Protein AF-A0A9E4M2V2-F1 (afdb_monomer_lite)

Radius of gyration: 12.7 Å; chains: 1; bounding box: 30×27×35 Å

pLDDT: mean 86.97, std 12.8, range [44.78, 97.06]

Secondary structure (DSSP, 8-state):
--------PPPGGGEESS--SEEE--SGGGB-SSSBPP-EEESS-SS---TTPPP---SPP-S--

Foldseek 3Di:
DDDDDDADDDDPVQKDQPPAAAFDDPADVQDDPDRGHGRMHGNDGDDDDDPPDDDDGPDDPPDDD

Structure (mmCIF, N/CA/C/O backbone):
data_AF-A0A9E4M2V2-F1
#
_entry.id   AF-A0A9E4M2V2-F1
#
loop_
_atom_site.group_PDB
_atom_site.id
_atom_site.type_symbol
_atom_site.label_atom_id
_atom_site.label_alt_id
_atom_site.label_comp_id
_atom_site.label_asym_id
_atom_site.label_entity_id
_atom_site.label_seq_id
_atom_site.pdbx_PDB_ins_code
_atom_site.Cartn_x
_atom_site.Cartn_y
_atom_site.Cartn_z
_atom_site.occupancy
_atom_site.B_iso_or_equiv
_atom_site.auth_seq_id
_atom_site.auth_comp_id
_atom_site.auth_asym_id
_atom_site.auth_atom_id
_atom_site.pdbx_PDB_model_num
ATOM 1 N N . MET A 1 1 ? -9.903 -11.252 20.438 1.00 73.19 1 MET A N 1
ATOM 2 C CA . MET A 1 1 ? -8.555 -11.677 19.995 1.00 73.19 1 MET A CA 1
ATOM 3 C C . MET A 1 1 ? -8.288 -11.014 18.655 1.00 73.19 1 MET A C 1
ATOM 5 O O . MET A 1 1 ? -9.253 -10.793 17.935 1.00 73.19 1 MET A O 1
ATOM 9 N N . ALA A 1 2 ? -7.046 -10.649 18.348 1.00 84.81 2 ALA A N 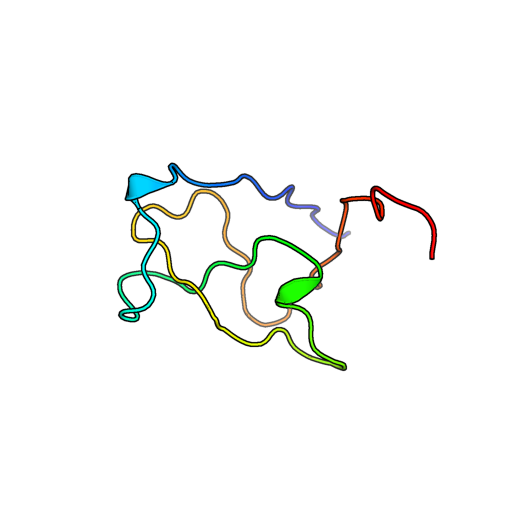1
ATOM 10 C CA . ALA A 1 2 ? -6.685 -10.024 17.075 1.00 84.81 2 ALA A CA 1
ATOM 11 C C . ALA A 1 2 ? -5.661 -10.904 16.350 1.00 84.81 2 ALA A C 1
ATOM 13 O O . ALA A 1 2 ? -4.762 -11.445 16.995 1.00 84.81 2 ALA A O 1
ATOM 14 N N . GLU A 1 3 ? -5.809 -11.051 15.035 1.00 93.50 3 GLU A N 1
ATOM 15 C CA . GLU A 1 3 ? -4.842 -11.738 14.178 1.00 93.50 3 GLU A CA 1
ATOM 16 C C . GLU A 1 3 ? -3.830 -10.725 13.634 1.00 93.50 3 GLU A C 1
ATOM 18 O O . GLU A 1 3 ? -4.198 -9.627 13.218 1.00 93.50 3 GLU A O 1
ATOM 23 N N . VAL A 1 4 ? -2.546 -11.088 13.645 1.00 92.31 4 VAL A 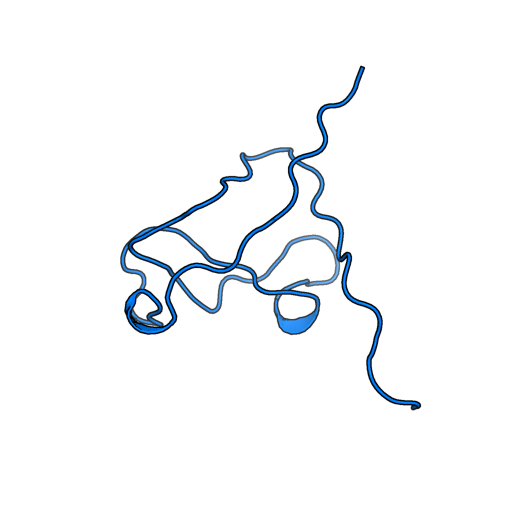N 1
ATOM 24 C CA . VAL A 1 4 ? -1.471 -10.248 13.106 1.00 92.31 4 VAL A CA 1
ATOM 2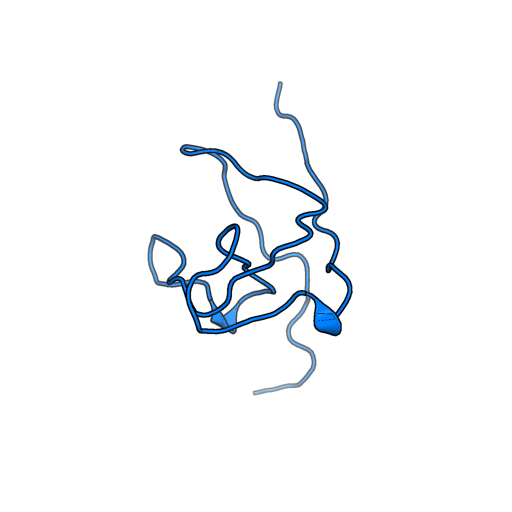5 C C . VAL A 1 4 ? -0.919 -10.893 11.844 1.00 92.31 4 VAL A C 1
ATOM 27 O O . VAL A 1 4 ? -0.326 -11.970 11.892 1.00 92.31 4 VAL A O 1
ATOM 30 N N . ILE A 1 5 ? -1.064 -10.199 10.717 1.00 93.50 5 ILE A N 1
ATOM 31 C CA . ILE A 1 5 ? -0.564 -10.649 9.417 1.00 93.50 5 ILE A CA 1
ATOM 32 C C . ILE A 1 5 ? 0.691 -9.849 9.062 1.00 93.50 5 ILE A C 1
ATOM 34 O O . ILE A 1 5 ? 0.636 -8.649 8.800 1.00 93.50 5 ILE A O 1
ATOM 38 N N . LEU A 1 6 ? 1.844 -10.520 9.024 1.00 91.25 6 LEU A N 1
ATOM 39 C CA . LEU A 1 6 ? 3.102 -9.896 8.614 1.00 91.25 6 LEU A CA 1
ATOM 40 C C . LEU A 1 6 ? 3.181 -9.787 7.089 1.00 91.25 6 LEU A C 1
ATOM 42 O O . LEU A 1 6 ? 3.103 -10.789 6.374 1.00 91.25 6 LEU A O 1
ATOM 46 N N . GLY A 1 7 ? 3.365 -8.561 6.595 1.00 88.94 7 GLY A N 1
ATOM 47 C CA . GLY A 1 7 ? 3.500 -8.281 5.169 1.00 88.94 7 GLY A CA 1
ATOM 48 C C . GLY A 1 7 ? 4.774 -8.879 4.56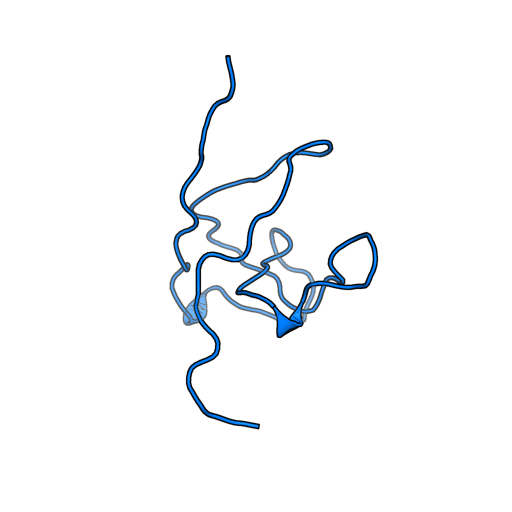5 1.00 88.94 7 GLY A C 1
ATOM 49 O O . GLY A 1 7 ? 5.841 -8.870 5.176 1.00 88.94 7 GLY A O 1
ATOM 50 N N . GLN A 1 8 ? 4.669 -9.356 3.325 1.00 89.50 8 GLN A N 1
ATOM 51 C CA . GLN A 1 8 ? 5.798 -9.833 2.527 1.00 89.50 8 GLN A CA 1
ATOM 52 C C . GLN A 1 8 ? 5.777 -9.165 1.155 1.00 89.50 8 GLN A C 1
ATOM 54 O O . GLN A 1 8 ? 4.726 -9.054 0.526 1.00 89.50 8 GLN A O 1
ATOM 59 N N . SER A 1 9 ? 6.942 -8.710 0.693 1.00 89.25 9 SER A N 1
ATOM 60 C CA . SER A 1 9 ? 7.064 -8.098 -0.630 1.00 89.25 9 SER A CA 1
ATOM 61 C C . SER A 1 9 ? 6.984 -9.169 -1.729 1.00 89.25 9 SER A C 1
ATOM 63 O O . SER A 1 9 ? 7.712 -10.161 -1.649 1.00 89.25 9 SER A O 1
ATOM 65 N N . PRO A 1 10 ? 6.129 -8.990 -2.752 1.00 90.88 10 PRO A N 1
ATOM 66 C CA . PRO A 1 10 ? 6.134 -9.833 -3.942 1.00 90.88 10 PRO A CA 1
ATOM 67 C C . PRO A 1 10 ? 7.443 -9.710 -4.745 1.00 90.88 10 PRO A C 1
ATOM 69 O O . PRO A 1 10 ? 8.258 -8.817 -4.499 1.00 90.88 10 PRO A O 1
ATOM 72 N N . PRO A 1 11 ? 7.646 -10.560 -5.765 1.00 92.94 11 PRO A N 1
ATOM 73 C CA . PRO A 1 11 ? 8.713 -10.365 -6.740 1.00 92.94 11 PRO A CA 1
ATOM 74 C C . PRO A 1 11 ? 8.566 -9.016 -7.456 1.00 92.94 11 PRO A C 1
ATOM 76 O O . PRO A 1 11 ? 7.479 -8.687 -7.932 1.00 92.94 11 PRO A O 1
ATOM 79 N N . GLY A 1 12 ? 9.661 -8.264 -7.611 1.00 91.31 12 GLY A N 1
ATOM 80 C CA . GLY A 1 12 ? 9.630 -6.929 -8.230 1.00 91.31 12 GLY A CA 1
ATOM 81 C C . GLY A 1 12 ? 9.048 -6.899 -9.650 1.00 91.31 12 GLY A C 1
ATOM 82 O O . GLY A 1 12 ? 8.392 -5.934 -10.021 1.00 91.31 12 GLY A O 1
ATOM 83 N N . ARG A 1 13 ? 9.200 -7.995 -10.407 1.00 95.31 13 ARG A N 1
ATOM 84 C CA . ARG A 1 13 ? 8.620 -8.176 -11.752 1.00 95.31 13 ARG A CA 1
ATOM 85 C C . ARG A 1 13 ? 7.087 -8.153 -11.793 1.00 95.31 13 ARG A C 1
ATOM 87 O O . ARG A 1 13 ? 6.519 -7.945 -12.854 1.00 95.31 13 ARG A O 1
ATOM 94 N N . SER A 1 14 ? 6.427 -8.405 -10.662 1.00 95.19 14 SER A N 1
ATOM 95 C CA . SER A 1 14 ? 4.962 -8.408 -10.566 1.00 95.19 14 SER A CA 1
ATOM 96 C C . SER A 1 14 ? 4.384 -7.008 -10.339 1.00 95.19 14 SER A C 1
ATOM 98 O O . SER A 1 14 ? 3.166 -6.837 -10.373 1.00 95.19 14 SER A O 1
ATOM 100 N N . TYR A 1 15 ? 5.236 -6.009 -10.068 1.00 94.38 15 TYR A N 1
ATOM 101 C CA . TYR A 1 15 ? 4.807 -4.647 -9.780 1.00 94.38 15 TYR A CA 1
ATOM 102 C C . TYR A 1 15 ? 4.446 -3.902 -11.051 1.00 94.38 15 TYR A C 1
ATOM 104 O O . TYR A 1 15 ? 5.128 -4.000 -12.067 1.00 94.38 15 TYR A O 1
ATOM 112 N N . ASN A 1 16 ? 3.403 -3.091 -10.967 1.00 94.94 16 ASN A N 1
ATOM 113 C CA . ASN A 1 16 ? 3.011 -2.217 -12.055 1.00 94.94 16 ASN A CA 1
ATOM 114 C C . ASN A 1 16 ? 2.302 -0.966 -11.521 1.00 94.94 16 ASN A C 1
ATOM 116 O O . ASN A 1 16 ? 1.838 -0.919 -10.380 1.00 94.94 16 ASN A O 1
ATOM 120 N N . THR A 1 17 ? 2.222 0.056 -12.366 1.00 94.88 17 THR A N 1
ATOM 121 C CA . THR A 1 17 ? 1.443 1.286 -12.143 1.00 94.88 17 THR A CA 1
ATOM 122 C C . THR A 1 17 ? 0.193 1.340 -13.025 1.00 94.88 17 THR A C 1
ATOM 124 O O . THR A 1 17 ? -0.509 2.344 -13.036 1.00 94.88 17 THR A O 1
ATOM 127 N N . LEU A 1 18 ? -0.086 0.259 -13.761 1.00 95.44 18 LEU A N 1
ATOM 128 C CA . LEU A 1 18 ? -1.180 0.150 -14.729 1.00 95.44 18 LEU A CA 1
ATOM 129 C C . LEU A 1 18 ? -2.495 -0.326 -14.097 1.00 95.44 18 LEU A C 1
ATOM 131 O O . LEU A 1 18 ? -3.477 -0.518 -14.807 1.00 95.44 18 LEU A O 1
ATOM 135 N N . GLY A 1 19 ? -2.521 -0.563 -12.784 1.00 95.12 19 GLY A N 1
ATOM 136 C CA . GLY A 1 19 ? -3.714 -1.066 -12.106 1.00 95.12 19 GLY A CA 1
ATOM 137 C C . GLY A 1 19 ? -3.933 -2.572 -12.232 1.00 95.12 19 GLY A C 1
ATOM 138 O O . GLY A 1 19 ? -5.022 -3.048 -11.929 1.00 95.12 19 GLY A O 1
ATOM 139 N N . GLN A 1 20 ? -2.940 -3.338 -12.690 1.00 96.38 20 GLN A N 1
ATOM 140 C CA . GLN A 1 20 ? -3.100 -4.776 -12.901 1.00 96.38 20 GLN A CA 1
ATOM 141 C C . GLN A 1 20 ? -2.919 -5.550 -11.593 1.00 96.38 20 GLN A C 1
ATOM 143 O O . GLN A 1 20 ? -1.868 -5.470 -10.951 1.00 96.38 20 GLN A O 1
ATOM 148 N N . GLY A 1 21 ? -3.926 -6.348 -11.235 1.00 95.69 21 GLY A N 1
ATOM 149 C CA . GLY A 1 21 ? -3.942 -7.140 -10.006 1.00 95.69 21 GLY A CA 1
ATOM 150 C C . GLY A 1 21 ? -4.498 -6.353 -8.820 1.00 95.69 21 GLY A C 1
ATOM 151 O O . GLY A 1 21 ? -5.533 -5.701 -8.939 1.00 95.69 21 GLY A O 1
ATOM 152 N N . LEU A 1 22 ? -3.833 -6.430 -7.665 1.00 95.81 22 LEU A N 1
ATOM 153 C CA . LEU A 1 22 ? -4.293 -5.789 -6.428 1.00 95.81 22 LEU A CA 1
ATOM 154 C C . LEU A 1 22 ? -3.389 -4.625 -6.006 1.00 95.81 22 LEU A C 1
ATOM 156 O O . LEU A 1 22 ? -2.181 -4.682 -6.254 1.00 95.81 22 LEU A O 1
ATOM 160 N N . PRO A 1 23 ? -3.944 -3.593 -5.338 1.00 94.44 23 PRO A N 1
ATOM 161 C CA . PRO A 1 23 ? -3.157 -2.540 -4.708 1.00 94.44 23 PRO A CA 1
ATOM 162 C C . PRO A 1 23 ? -2.052 -3.103 -3.812 1.00 94.44 23 PRO A C 1
ATOM 164 O O . PRO A 1 23 ? -2.283 -4.007 -3.009 1.00 94.44 23 PRO A O 1
ATOM 167 N N . PHE A 1 24 ? -0.853 -2.541 -3.935 1.00 93.88 24 PHE A N 1
ATOM 168 C CA . PHE A 1 24 ? 0.311 -2.934 -3.154 1.00 93.88 24 PHE A CA 1
ATOM 169 C C . PHE A 1 24 ? 0.870 -1.738 -2.381 1.00 93.88 24 PHE A C 1
ATOM 171 O O . PHE A 1 24 ? 1.232 -0.716 -2.967 1.00 93.88 24 PHE A O 1
ATOM 178 N N . PHE A 1 25 ? 0.973 -1.894 -1.061 1.00 91.69 25 PHE A N 1
ATOM 179 C CA . PHE A 1 25 ? 1.520 -0.898 -0.142 1.00 91.69 25 PHE A CA 1
ATOM 180 C C . PHE A 1 25 ? 2.827 -1.432 0.446 1.00 91.69 25 PHE A C 1
ATOM 182 O O . PHE A 1 25 ? 2.834 -2.477 1.099 1.00 91.69 25 PHE A O 1
ATOM 189 N N . GLN A 1 26 ? 3.943 -0.747 0.193 1.00 84.94 26 GLN A N 1
ATOM 190 C CA . GLN A 1 26 ? 5.275 -1.225 0.575 1.00 84.94 26 GLN A CA 1
ATOM 191 C C . GLN A 1 26 ? 5.734 -0.634 1.915 1.00 84.94 26 GLN A C 1
ATOM 193 O O . GLN A 1 26 ? 6.552 -1.245 2.611 1.00 84.94 26 GLN A O 1
ATOM 198 N N . GLY A 1 27 ? 5.215 0.536 2.294 1.00 83.44 27 GLY A N 1
ATOM 199 C CA . GLY A 1 27 ? 5.480 1.147 3.591 1.00 83.44 27 GLY A CA 1
ATOM 200 C C . GLY A 1 27 ? 4.906 2.556 3.727 1.00 83.44 27 GLY A C 1
ATOM 201 O O . GLY A 1 27 ? 3.917 2.914 3.095 1.00 83.44 27 GLY A O 1
ATOM 202 N N . LYS A 1 28 ? 5.555 3.378 4.563 1.00 81.25 28 LYS A N 1
ATOM 203 C CA . LYS A 1 28 ? 5.102 4.735 4.924 1.00 81.25 28 LYS A CA 1
ATOM 204 C C . LYS A 1 28 ? 4.798 5.636 3.720 1.00 81.25 28 LYS A C 1
ATOM 206 O O . LYS A 1 28 ? 3.921 6.482 3.822 1.00 81.25 28 LYS A O 1
ATOM 211 N N . ALA A 1 29 ? 5.503 5.474 2.599 1.00 82.94 29 ALA A N 1
ATOM 212 C CA . ALA A 1 29 ? 5.327 6.325 1.421 1.00 82.94 29 ALA A CA 1
ATOM 213 C C . ALA A 1 29 ? 3.904 6.266 0.840 1.00 82.94 29 ALA A C 1
ATOM 215 O O . ALA A 1 29 ? 3.450 7.234 0.231 1.00 82.94 29 ALA A O 1
ATOM 216 N N . GLU A 1 30 ? 3.201 5.149 1.036 1.00 84.62 30 GLU A N 1
ATOM 217 C CA . GLU A 1 30 ? 1.820 4.990 0.595 1.00 84.62 30 GLU A CA 1
ATOM 218 C C . GLU A 1 30 ? 0.792 5.329 1.684 1.00 84.62 30 GLU A C 1
ATOM 220 O O . GLU A 1 30 ? -0.397 5.391 1.388 1.00 84.62 30 GLU A O 1
ATOM 225 N N . PHE A 1 31 ? 1.206 5.575 2.930 1.00 86.56 31 PHE A N 1
ATOM 226 C CA . PHE A 1 31 ? 0.289 5.885 4.027 1.00 86.56 31 PHE A CA 1
ATOM 227 C C . PHE A 1 31 ? -0.064 7.375 4.014 1.00 86.56 31 PHE A C 1
ATOM 229 O O . PHE A 1 31 ? 0.794 8.237 4.208 1.00 86.56 31 PHE A O 1
ATOM 236 N N . GLY A 1 32 ? -1.344 7.679 3.791 1.00 85.31 32 GLY A N 1
ATOM 237 C CA . GLY A 1 32 ? -1.899 9.016 3.988 1.00 85.31 32 GLY A CA 1
ATOM 238 C C . GLY A 1 32 ? -2.239 9.290 5.456 1.00 85.31 32 GLY A C 1
ATOM 239 O O . GLY A 1 32 ? -1.913 8.511 6.348 1.00 85.31 32 GLY A O 1
ATOM 240 N N . LYS A 1 33 ? -2.944 10.400 5.715 1.00 86.38 33 LYS A N 1
ATOM 241 C CA . LYS A 1 33 ? -3.331 10.809 7.081 1.00 86.38 33 LYS A CA 1
ATOM 242 C C . LYS A 1 33 ? -4.287 9.822 7.768 1.00 86.38 33 LYS A C 1
ATOM 244 O O . LYS A 1 33 ? -4.221 9.668 8.980 1.00 86.38 33 LYS A O 1
ATOM 249 N N . LEU A 1 34 ? -5.191 9.207 7.002 1.00 87.81 34 LEU A N 1
ATOM 250 C CA . LEU A 1 34 ? -6.212 8.273 7.505 1.00 87.81 34 LEU A CA 1
ATOM 251 C C . LEU A 1 34 ? -6.216 6.947 6.743 1.00 87.81 34 LEU A C 1
ATOM 253 O O . LEU A 1 34 ? -6.339 5.889 7.345 1.00 87.81 34 LEU A O 1
ATOM 257 N N . HIS A 1 35 ? -6.057 7.004 5.420 1.00 90.31 35 HIS A N 1
ATOM 258 C CA . HIS A 1 35 ? -6.061 5.836 4.546 1.00 90.31 35 HIS A CA 1
ATOM 259 C C . HIS A 1 35 ? -4.821 5.853 3.653 1.00 90.31 35 HIS A C 1
ATOM 261 O O . HIS A 1 35 ? -4.323 6.940 3.326 1.00 90.31 35 HIS A O 1
ATOM 267 N N . PRO A 1 36 ? -4.314 4.684 3.237 1.00 90.31 36 PRO A N 1
ATOM 268 C CA . PRO A 1 36 ? -3.249 4.633 2.256 1.00 90.31 36 PRO A CA 1
ATOM 269 C C . PRO A 1 36 ? -3.748 5.093 0.880 1.00 90.31 36 PRO A C 1
ATOM 271 O O . PRO A 1 36 ? -4.905 4.884 0.511 1.00 90.31 36 PRO A O 1
ATOM 274 N N . ALA A 1 37 ? -2.860 5.709 0.108 1.00 91.25 37 ALA A N 1
ATOM 275 C CA . ALA A 1 37 ? -3.102 6.076 -1.278 1.00 91.25 37 ALA A CA 1
ATOM 276 C C . ALA A 1 37 ? -2.498 5.010 -2.197 1.00 91.25 37 ALA A C 1
ATOM 278 O O . ALA A 1 37 ? -1.312 4.686 -2.102 1.00 91.25 37 ALA A O 1
ATOM 279 N N . VAL A 1 38 ? -3.306 4.470 -3.110 1.00 92.19 38 VAL A N 1
ATOM 280 C CA . VAL A 1 38 ? -2.831 3.463 -4.063 1.00 9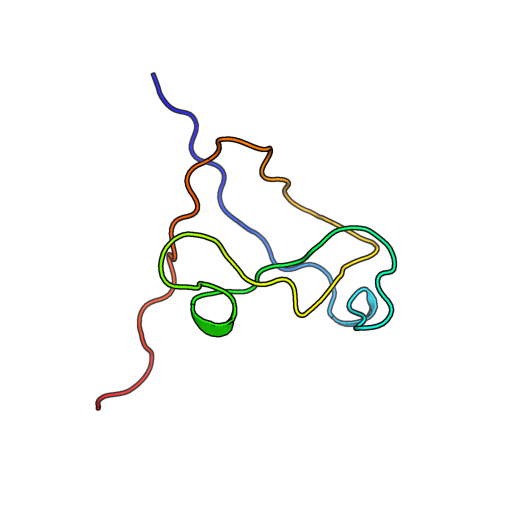2.19 38 VAL A CA 1
ATOM 281 C C . VAL A 1 38 ? -1.900 4.118 -5.077 1.00 92.19 38 VAL A C 1
ATOM 283 O O . VAL A 1 38 ? -2.281 5.059 -5.769 1.00 92.19 38 VAL A O 1
ATOM 286 N N . ARG A 1 39 ? -0.666 3.614 -5.154 1.00 91.06 39 ARG A N 1
ATOM 287 C CA . ARG A 1 39 ? 0.355 4.070 -6.114 1.00 91.06 39 ARG A CA 1
ATOM 288 C C . ARG A 1 39 ? 0.929 2.945 -6.971 1.00 91.06 39 ARG A C 1
ATOM 290 O O . ARG A 1 39 ? 1.457 3.206 -8.046 1.00 91.06 39 ARG A O 1
ATOM 297 N N . LYS A 1 40 ? 0.869 1.708 -6.478 1.00 93.12 40 LYS A N 1
ATOM 298 C CA . LYS A 1 40 ? 1.410 0.511 -7.122 1.00 93.12 40 LYS A CA 1
ATOM 299 C C . LYS A 1 40 ? 0.413 -0.627 -6.991 1.00 93.12 40 LYS A C 1
ATOM 301 O O . LYS A 1 40 ? -0.364 -0.677 -6.037 1.00 93.12 40 LYS A O 1
ATOM 306 N N . TRP A 1 41 ? 0.502 -1.556 -7.928 1.00 95.75 41 TRP A N 1
ATOM 307 C CA . TRP A 1 41 ? -0.248 -2.799 -7.944 1.00 95.75 41 TRP A CA 1
ATOM 308 C C . TRP A 1 41 ? 0.700 -3.978 -8.117 1.00 95.75 41 TRP A C 1
ATOM 310 O O . TRP A 1 41 ? 1.828 -3.814 -8.589 1.00 95.75 41 TRP A O 1
ATOM 320 N N . THR A 1 42 ? 0.246 -5.163 -7.724 1.00 96.12 42 THR A N 1
ATOM 321 C CA . THR A 1 42 ? 0.935 -6.430 -7.968 1.00 96.12 42 THR A CA 1
ATOM 322 C C . THR A 1 42 ? -0.021 -7.468 -8.539 1.00 96.12 42 THR A C 1
ATOM 324 O O . THR A 1 42 ? -1.150 -7.620 -8.066 1.00 96.12 42 THR A O 1
ATOM 327 N N . THR A 1 43 ? 0.447 -8.210 -9.539 1.00 97.06 43 THR A N 1
ATOM 328 C CA . THR A 1 43 ? -0.260 -9.375 -10.090 1.00 97.06 43 THR A CA 1
ATOM 329 C C . THR A 1 43 ? -0.012 -10.658 -9.291 1.00 97.06 43 THR A C 1
ATOM 331 O O . THR A 1 43 ? -0.725 -11.637 -9.484 1.00 97.06 43 THR A O 1
ATOM 334 N N . GLU A 1 44 ? 0.952 -10.659 -8.362 1.00 95.75 44 GLU A N 1
ATOM 335 C CA . GLU A 1 44 ? 1.323 -11.822 -7.543 1.00 95.75 44 GLU A CA 1
ATOM 336 C C . GLU A 1 44 ? 1.269 -11.495 -6.031 1.00 95.75 44 GLU A C 1
ATOM 338 O O . GLU A 1 44 ? 2.297 -11.555 -5.341 1.00 95.75 44 GLU A O 1
ATOM 343 N N . PRO A 1 45 ? 0.097 -11.131 -5.471 1.00 93.38 45 PRO A N 1
ATOM 344 C CA . PRO A 1 45 ? -0.019 -10.778 -4.058 1.00 93.38 45 PRO A CA 1
ATOM 345 C C . PRO A 1 45 ? 0.353 -11.961 -3.149 1.00 93.38 45 PRO A C 1
ATOM 347 O O . PRO A 1 45 ? -0.058 -13.097 -3.377 1.00 93.38 45 PRO A O 1
ATOM 350 N N . LYS A 1 46 ? 1.130 -11.695 -2.091 1.00 92.56 46 LYS A N 1
ATOM 351 C CA . LYS A 1 46 ? 1.574 -12.723 -1.123 1.00 92.56 46 LYS A CA 1
ATOM 352 C C . LYS A 1 46 ? 0.778 -12.721 0.178 1.00 92.56 46 LYS A C 1
ATOM 354 O O . LYS A 1 46 ? 0.572 -13.773 0.777 1.00 92.56 46 LYS A O 1
ATOM 359 N N . LYS A 1 47 ? 0.355 -11.540 0.624 1.00 92.94 47 LYS A N 1
ATOM 360 C CA . LYS A 1 47 ? -0.465 -11.320 1.817 1.00 92.94 47 LYS A CA 1
ATOM 361 C C . LYS A 1 47 ? -1.508 -10.267 1.491 1.00 92.94 47 LYS A C 1
ATOM 363 O O . LYS A 1 47 ? -1.211 -9.322 0.762 1.00 92.94 47 LYS A O 1
ATOM 368 N N . LEU A 1 48 ? -2.712 -10.462 2.010 1.00 93.56 48 LEU A N 1
ATOM 369 C CA . LEU A 1 48 ? -3.865 -9.619 1.737 1.00 93.56 48 LEU A CA 1
ATOM 370 C C . LEU A 1 48 ? -4.329 -8.983 3.042 1.00 93.56 48 LEU A C 1
ATOM 372 O O . LEU A 1 48 ? -4.350 -9.649 4.072 1.00 93.56 48 LEU A O 1
ATOM 376 N N . ALA A 1 49 ? -4.686 -7.708 2.961 1.00 93.12 49 ALA A N 1
ATOM 377 C CA . ALA A 1 49 ? -5.457 -7.015 3.979 1.00 93.12 49 ALA A CA 1
ATOM 378 C C . ALA A 1 49 ? -6.842 -6.745 3.393 1.00 93.12 49 ALA A C 1
ATOM 380 O O . ALA A 1 49 ? -6.959 -6.357 2.222 1.00 93.12 49 ALA A O 1
ATOM 381 N N . VAL A 1 50 ? -7.880 -6.971 4.184 1.00 92.94 50 VAL A N 1
ATOM 382 C CA . VAL A 1 50 ? -9.263 -6.726 3.784 1.00 92.94 50 VAL A CA 1
ATOM 383 C C . VAL A 1 50 ? -9.748 -5.389 4.333 1.00 92.94 50 VAL A C 1
ATOM 385 O O . VAL A 1 50 ? -9.123 -4.751 5.181 1.00 92.94 50 VAL A O 1
ATOM 388 N N . LYS A 1 51 ? -10.878 -4.912 3.810 1.00 92.56 51 LYS A N 1
ATOM 389 C CA . LYS A 1 51 ? -11.484 -3.667 4.283 1.00 92.56 51 LYS A CA 1
ATOM 390 C C . LYS A 1 51 ? -11.801 -3.782 5.779 1.00 92.56 51 LYS A C 1
ATOM 392 O O . LYS A 1 51 ? -12.559 -4.659 6.174 1.00 92.56 51 LYS A O 1
ATOM 397 N N . GLY A 1 52 ? -11.285 -2.839 6.564 1.00 91.38 52 GLY A N 1
ATOM 398 C CA . GLY A 1 52 ? -11.457 -2.800 8.020 1.00 91.38 52 GLY A CA 1
ATOM 399 C C . GLY A 1 52 ? -10.212 -3.224 8.798 1.00 91.38 52 GLY A C 1
ATOM 400 O O . GLY A 1 52 ? -10.121 -2.902 9.980 1.00 91.38 52 GLY A O 1
ATOM 401 N N . ASP A 1 53 ? -9.236 -3.854 8.139 1.00 94.31 53 ASP A N 1
ATOM 402 C CA . ASP A 1 53 ? -7.960 -4.181 8.769 1.00 94.31 53 ASP A CA 1
ATOM 403 C C . ASP A 1 53 ? -7.158 -2.920 9.099 1.00 94.31 53 ASP A C 1
ATOM 405 O O . ASP A 1 53 ? -7.160 -1.924 8.366 1.00 94.31 53 ASP A O 1
ATOM 409 N N . ILE A 1 54 ? -6.416 -2.989 10.203 1.00 91.62 54 ILE A N 1
ATOM 410 C CA . ILE A 1 54 ? -5.494 -1.937 10.625 1.00 91.62 54 ILE A CA 1
ATOM 411 C C . ILE A 1 54 ? -4.127 -2.217 10.003 1.00 91.62 54 ILE A C 1
ATOM 413 O O . ILE A 1 54 ? -3.495 -3.235 10.284 1.00 91.62 54 ILE A O 1
ATOM 417 N N . LEU A 1 55 ? -3.641 -1.288 9.181 1.00 91.56 55 LEU A N 1
ATOM 418 C CA . LEU A 1 55 ? -2.306 -1.375 8.598 1.00 91.56 55 LEU A CA 1
ATOM 419 C C . LEU A 1 55 ? -1.279 -0.725 9.531 1.00 91.56 55 LEU A C 1
ATOM 421 O O . LEU A 1 55 ? -1.405 0.446 9.885 1.00 91.56 55 LEU A O 1
ATOM 425 N N . LEU A 1 56 ? -0.233 -1.470 9.891 1.00 88.81 56 LEU A N 1
ATOM 426 C CA . LEU A 1 56 ? 0.856 -0.994 10.744 1.00 88.81 56 LEU A CA 1
ATOM 427 C C . LEU A 1 56 ? 2.182 -0.991 9.972 1.00 88.81 56 LEU A C 1
ATOM 429 O O . LEU A 1 56 ? 2.597 -2.010 9.420 1.00 88.81 56 LEU A O 1
ATOM 433 N N . SER A 1 57 ? 2.877 0.150 9.950 1.00 85.88 57 SER A N 1
ATOM 434 C CA . SER A 1 57 ? 4.225 0.230 9.378 1.00 85.88 57 SER A CA 1
ATOM 435 C C . SER A 1 57 ? 5.246 -0.351 10.355 1.00 85.88 57 SER A C 1
ATOM 437 O O . SER A 1 57 ? 5.504 0.235 11.400 1.00 85.88 57 SER A O 1
ATOM 439 N N . VAL A 1 58 ? 5.861 -1.476 9.989 1.00 82.56 58 VAL A N 1
ATOM 440 C CA . VAL A 1 58 ? 6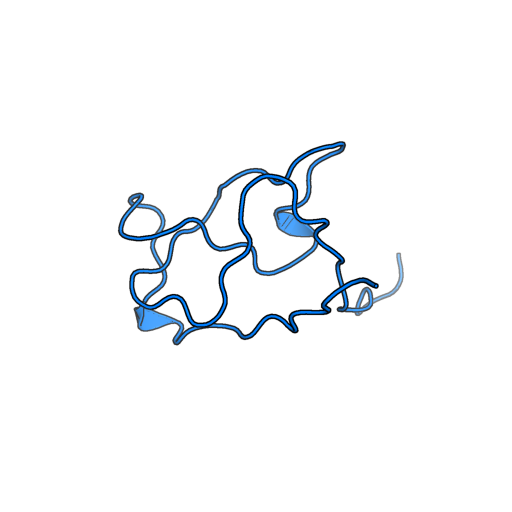.859 -2.184 10.819 1.00 82.56 58 VAL A CA 1
ATOM 441 C C . VAL A 1 58 ? 8.313 -1.873 10.446 1.00 82.56 58 VAL A C 1
ATOM 443 O O . VAL A 1 58 ? 9.238 -2.383 11.071 1.00 82.56 58 VAL A O 1
ATOM 446 N N . ARG A 1 59 ? 8.546 -1.041 9.422 1.00 73.69 59 ARG A N 1
ATOM 447 C CA . ARG A 1 59 ? 9.893 -0.566 9.073 1.00 73.69 59 ARG A CA 1
ATOM 448 C C . ARG A 1 59 ? 10.199 0.716 9.840 1.00 73.69 59 ARG A C 1
ATOM 450 O O . ARG A 1 59 ? 9.428 1.673 9.766 1.00 73.69 59 ARG A O 1
ATOM 457 N N . ALA A 1 60 ? 11.329 0.729 10.542 1.00 60.84 60 ALA A N 1
ATOM 458 C CA . ALA A 1 60 ? 11.883 1.940 11.134 1.00 60.84 60 ALA A CA 1
ATOM 459 C C . ALA A 1 60 ? 12.223 2.968 10.034 1.00 60.84 60 ALA A C 1
ATOM 461 O O . ALA A 1 60 ? 12.553 2.563 8.912 1.00 60.84 60 ALA A O 1
ATOM 462 N N . PRO A 1 61 ? 12.183 4.285 10.314 1.00 55.06 61 PRO A N 1
ATOM 463 C CA . PRO A 1 61 ? 12.886 5.236 9.466 1.00 55.06 61 PRO A CA 1
ATOM 464 C C . PRO A 1 61 ? 14.374 4.868 9.485 1.00 55.06 61 PRO A C 1
ATOM 466 O O . PRO A 1 61 ? 15.018 4.879 10.530 1.00 55.06 61 PRO A O 1
ATOM 469 N N . VAL A 1 62 ? 14.912 4.489 8.330 1.00 49.84 62 VAL A N 1
ATOM 470 C CA . VAL A 1 62 ? 16.355 4.331 8.140 1.00 49.84 62 VAL A CA 1
ATOM 471 C C . VAL A 1 62 ? 16.895 5.697 7.709 1.00 49.84 62 VAL A C 1
ATOM 473 O O . VAL A 1 62 ? 16.770 6.059 6.543 1.00 49.84 62 VAL A O 1
ATOM 476 N N . GLY A 1 63 ? 17.420 6.464 8.673 1.00 45.97 63 GLY A N 1
ATOM 477 C CA . GLY A 1 63 ? 18.107 7.754 8.478 1.00 45.97 63 GLY A CA 1
ATOM 478 C C . GLY A 1 63 ? 17.564 8.898 9.361 1.00 45.97 63 GLY A C 1
ATOM 479 O O . GLY A 1 63 ? 16.342 8.998 9.501 1.00 45.97 63 GLY A O 1
ATOM 480 N N . PRO A 1 64 ? 18.432 9.736 9.979 1.00 45.03 64 PRO A N 1
ATOM 481 C CA . PRO A 1 64 ? 18.011 10.909 10.747 1.00 45.03 64 PRO A CA 1
ATOM 482 C C . PRO A 1 64 ? 17.413 11.987 9.830 1.00 45.03 64 PRO A C 1
ATOM 484 O O . PRO A 1 64 ? 17.709 12.034 8.637 1.00 45.03 64 PRO A O 1
ATOM 487 N N . THR A 1 65 ? 16.547 12.805 10.427 1.00 44.78 65 THR A N 1
ATOM 488 C CA . THR A 1 65 ? 16.042 14.091 9.912 1.00 44.78 65 THR A CA 1
ATOM 489 C C . THR A 1 65 ? 17.116 14.968 9.298 1.00 44.78 65 THR A C 1
ATOM 491 O O . THR A 1 65 ? 18.218 15.010 9.890 1.00 44.78 65 THR A O 1
#

Sequence (65 aa):
MAEVILGQSPPGRSYNTLGQGLPFFQGKAEFGKLHPAVRKWTTEPKKLAVKGDILLSVRAPVGPT